Protein AF-0000000068149441 (afdb_homodimer)

pLDDT: mean 82.49, std 19.34, range [28.41, 98.62]

Radius of gyration: 22.3 Å; Cα contacts (8 Å, |Δi|>4): 80; chains: 2; bounding box: 26×86×44 Å

Secondary structure (DSSP, 8-state):
----THHHHHHHHHHHHHHHHHHHHHHHHHHTT-HHHHHHHHHHHH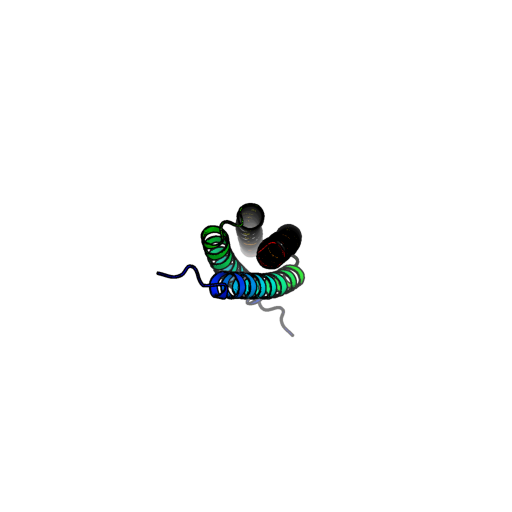HHHHHHHHHHHHHHHHHHHHHHHHHH-/----THHHHHHHHHHHHHHHHHHHHHHHHHHTT-HHHHHHHHHHHHHHHHHHHHHHHHHHHHHHHHHHHHHH-

Solvent-accessible surface area (backbone atoms only — not comparable to full-atom values): 7784 Å² total; per-residue (Å²): 134,76,85,51,80,62,56,54,55,47,49,53,50,50,52,51,52,47,48,52,54,45,54,52,44,33,53,50,24,56,76,66,68,35,60,65,32,29,52,30,38,51,53,23,49,49,37,48,51,50,50,52,48,52,51,48,51,48,50,51,51,51,52,52,50,52,52,51,55,58,65,71,100,134,78,84,50,84,62,54,57,56,46,47,54,49,50,51,51,51,47,48,52,54,46,51,52,45,32,54,50,24,57,77,67,68,36,60,66,32,28,51,30,38,51,53,22,49,51,37,47,52,49,49,52,49,53,52,48,52,48,51,50,51,50,53,51,50,53,51,52,55,54,65,72,101

Organism: Rhizobium meliloti (strain 1021) (NCBI:txid266834)

Foldseek 3Di:
DPPPPVVVVVVLVVLVVVLVVLVVVLVVCVVVVVVVSNVVSVVVNVVSVVVNVVSVVVVVVVVVVVVVVVVVD/DPPPPCVVVVVLVVLVVVLVVLVVVLVVCVVVVVVVSNVVSVVVNVVSVVVNVVSVVVVVVVVVVVVVVVVVD

Sequence (146 aa):
MGNHPSSLTDTETELASIARMLSHIRDSARALDAQAVEYCVEMALQAVANELRDRSELVIAAAGFNARTHSLQMGNHPSSLTDTETELASIARMLSHIRDSARALDAQAVEYCVEMALQAVANELRDRSELVIAAAGFNARTHSLQ

Structure (mmCIF, N/CA/C/O backbone):
data_AF-0000000068149441-model_v1
#
loop_
_entity.id
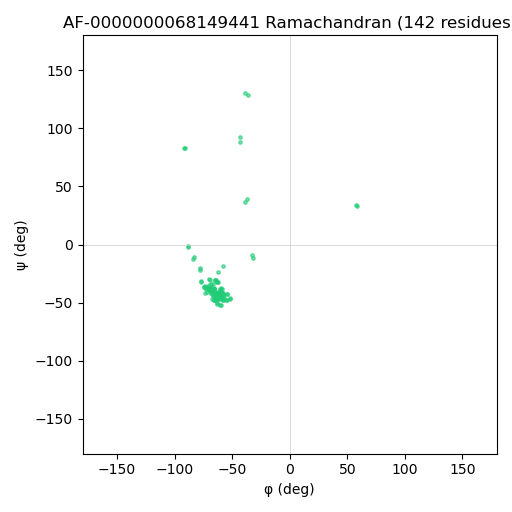_entity.type
_entity.pdbx_description
1 polymer 'Uncharacterized protein'
#
loop_
_atom_site.group_PDB
_atom_site.id
_atom_site.type_symbol
_atom_site.label_atom_id
_atom_site.label_alt_id
_atom_site.label_comp_id
_atom_site.label_asym_id
_atom_site.label_entity_id
_atom_site.label_seq_id
_atom_site.pdbx_PDB_ins_code
_atom_site.Cartn_x
_atom_site.Cartn_y
_atom_site.Cartn_z
_atom_site.occupancy
_atom_site.B_iso_or_equiv
_atom_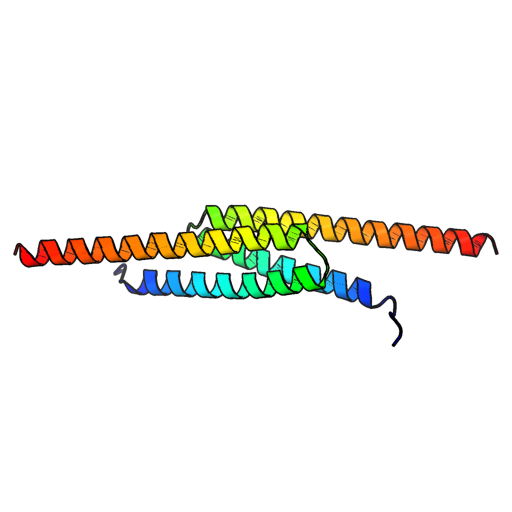site.auth_seq_id
_atom_site.auth_comp_id
_atom_site.auth_asym_id
_atom_site.auth_atom_id
_atom_site.pdbx_PDB_model_num
ATOM 1 N N . MET A 1 1 ? -13.5 22.375 21.859 1 28.94 1 MET A N 1
ATOM 2 C CA . MET A 1 1 ? -12.867 21.125 21.438 1 28.94 1 MET A CA 1
ATOM 3 C C . MET A 1 1 ? -11.594 21.406 20.641 1 28.94 1 MET A C 1
ATOM 5 O O . MET A 1 1 ? -11.648 21.969 19.547 1 28.94 1 MET A O 1
ATOM 9 N N . GLY A 1 2 ? -10.539 21.969 21.297 1 30.7 2 GLY A N 1
ATOM 10 C CA . GLY A 1 2 ? -9.227 22.516 20.984 1 30.7 2 GLY A CA 1
ATOM 11 C C . GLY A 1 2 ? -8.445 21.688 19.984 1 30.7 2 GLY A C 1
ATOM 12 O O . GLY A 1 2 ? -8.336 20.469 20.125 1 30.7 2 GLY A O 1
ATOM 13 N N . ASN A 1 3 ? -8.656 21.984 18.75 1 36.78 3 ASN A N 1
ATOM 14 C CA . ASN A 1 3 ? -7.824 21.469 17.672 1 36.78 3 ASN A CA 1
ATOM 15 C C . ASN A 1 3 ? -6.359 21.391 18.078 1 36.78 3 ASN A C 1
ATOM 17 O O . ASN A 1 3 ? -5.645 22.406 18.047 1 36.78 3 ASN A O 1
ATOM 21 N N . HIS A 1 4 ? -5.996 21 19.297 1 40.25 4 HIS A N 1
ATOM 22 C CA . HIS A 1 4 ? -4.676 20.922 19.922 1 40.25 4 HIS A CA 1
ATOM 23 C C . HIS A 1 4 ? -3.629 20.438 18.938 1 40.25 4 HIS A C 1
ATOM 25 O O . HIS A 1 4 ? -3.93 19.625 18.047 1 40.25 4 HIS A O 1
ATOM 31 N N . PRO A 1 5 ? -2.457 20.969 18.672 1 46.66 5 PRO A N 1
ATOM 32 C CA . PRO A 1 5 ? -1.271 20.578 17.922 1 46.66 5 PRO A CA 1
ATOM 33 C C . PRO A 1 5 ? -1.039 19.062 17.938 1 46.66 5 PRO A C 1
ATOM 35 O O . PRO A 1 5 ? -0.011 18.594 17.453 1 46.66 5 PRO A O 1
ATOM 38 N N . SER A 1 6 ? -1.755 18.203 18.797 1 49.75 6 SER A N 1
ATOM 39 C CA . SER A 1 6 ? -1.703 16.75 18.984 1 49.75 6 SER A CA 1
ATOM 40 C C . SER A 1 6 ? -2.096 16.016 17.703 1 49.75 6 SER A C 1
ATOM 42 O O . SER A 1 6 ? -1.699 14.875 17.5 1 49.75 6 SER A O 1
ATOM 44 N N . SER A 1 7 ? -2.906 16.766 16.812 1 57.97 7 SER A N 1
ATOM 45 C CA . SER A 1 7 ? -3.486 16.188 15.609 1 57.97 7 SER A CA 1
ATOM 46 C C . SER A 1 7 ? -2.416 15.898 14.562 1 57.97 7 SER A C 1
ATOM 48 O O . SER A 1 7 ? -2.42 14.836 13.938 1 57.97 7 SER A O 1
ATOM 50 N N . LEU A 1 8 ? -1.431 16.828 14.578 1 58.88 8 LEU A N 1
ATOM 51 C CA . LEU A 1 8 ? -0.331 16.625 13.633 1 58.88 8 LEU A CA 1
ATOM 52 C C . LEU A 1 8 ? 0.515 15.43 14.031 1 58.88 8 LEU A C 1
ATOM 54 O O . LEU A 1 8 ? 0.869 14.602 13.18 1 58.88 8 LEU A O 1
ATOM 58 N N . THR A 1 9 ? 0.66 15.406 15.422 1 69.62 9 THR A N 1
ATOM 59 C CA . THR A 1 9 ? 1.465 14.289 15.891 1 69.62 9 THR A CA 1
ATOM 60 C C . THR A 1 9 ? 0.769 12.961 15.602 1 69.62 9 THR A C 1
ATOM 62 O O . THR A 1 9 ? 1.418 11.984 15.219 1 69.62 9 THR A O 1
ATOM 65 N N . ASP A 1 10 ? -0.486 13.203 15.648 1 81.88 10 ASP A N 1
ATOM 66 C CA . ASP A 1 10 ? -1.264 12 15.375 1 81.88 10 ASP A CA 1
ATOM 67 C C . ASP A 1 10 ? -1.2 11.633 13.891 1 81.88 10 ASP A C 1
ATOM 69 O O . ASP A 1 10 ? -1.027 10.461 13.547 1 81.88 10 ASP A O 1
ATOM 73 N N . THR A 1 11 ? -1.295 12.664 13.102 1 87.69 11 THR A N 1
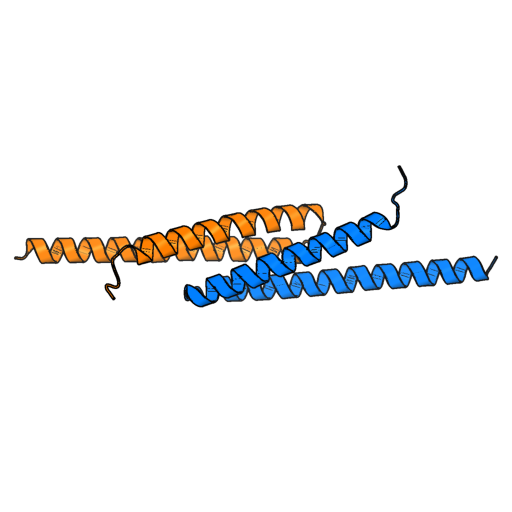ATOM 74 C CA . THR A 1 11 ? -1.216 12.438 11.664 1 87.69 11 THR A CA 1
ATOM 75 C C . THR A 1 11 ? 0.159 11.906 11.273 1 87.69 11 THR A C 1
ATOM 77 O O . THR A 1 11 ? 0.264 10.977 10.469 1 87.69 11 THR A O 1
ATOM 80 N N . GLU A 1 12 ? 1.171 12.508 11.828 1 88.62 12 GLU A N 1
ATOM 81 C CA . GLU A 1 12 ? 2.537 12.086 11.539 1 88.62 12 GLU A CA 1
ATOM 82 C C . GLU A 1 12 ? 2.771 10.641 11.977 1 88.62 12 GLU A C 1
ATOM 84 O O . GLU A 1 12 ? 3.432 9.875 11.273 1 88.62 12 GLU A O 1
ATOM 89 N N . THR A 1 13 ? 2.273 10.359 13.094 1 92.12 13 THR A N 1
ATOM 90 C CA . THR A 1 13 ? 2.393 9 13.594 1 92.12 13 THR A CA 1
ATOM 91 C C . THR A 1 13 ? 1.654 8.023 12.672 1 92.12 13 THR A C 1
ATOM 93 O O . THR A 1 13 ? 2.15 6.93 12.398 1 92.12 13 THR A O 1
ATOM 96 N N . GLU A 1 14 ? 0.462 8.391 12.273 1 94.69 14 GLU A N 1
ATOM 97 C CA . GLU A 1 14 ? -0.304 7.547 11.359 1 94.69 14 GLU A CA 1
ATOM 98 C C . GLU A 1 14 ? 0.432 7.355 10.039 1 94.69 14 GLU A C 1
ATOM 100 O O . GLU A 1 14 ? 0.517 6.238 9.523 1 94.69 14 GLU A O 1
ATOM 105 N N . LEU A 1 15 ? 0.994 8.336 9.555 1 95.56 15 LEU A N 1
ATOM 106 C CA . LEU A 1 15 ? 1.748 8.25 8.312 1 95.56 15 LEU A CA 1
ATOM 107 C C . LEU A 1 15 ? 2.977 7.363 8.477 1 95.56 15 LEU A C 1
ATOM 109 O O . LEU A 1 15 ? 3.334 6.613 7.566 1 95.56 15 LEU A O 1
ATOM 113 N N . ALA A 1 16 ? 3.551 7.473 9.617 1 94.19 16 ALA A N 1
ATOM 114 C CA . ALA A 1 16 ? 4.691 6.605 9.898 1 94.19 16 ALA A CA 1
ATOM 115 C C . ALA A 1 16 ? 4.266 5.141 9.938 1 94.19 16 ALA A C 1
ATOM 117 O O . ALA A 1 16 ? 4.977 4.266 9.438 1 94.19 16 ALA A O 1
ATOM 118 N N . SER A 1 17 ? 3.168 4.875 10.57 1 96.19 17 SER A N 1
ATOM 119 C CA . SER A 1 17 ? 2.621 3.521 10.586 1 96.19 17 SER A CA 1
ATOM 120 C C . SER A 1 17 ? 2.338 3.02 9.18 1 96.19 17 SER A C 1
ATOM 122 O O . SER A 1 17 ? 2.686 1.887 8.836 1 96.19 17 SER A O 1
ATOM 124 N N . ILE A 1 18 ? 1.746 3.791 8.367 1 97.56 18 ILE A N 1
ATOM 125 C CA . ILE A 1 18 ? 1.455 3.465 6.977 1 97.56 18 ILE A CA 1
ATOM 126 C C . ILE A 1 18 ? 2.752 3.131 6.242 1 97.56 18 ILE A C 1
ATOM 128 O O . ILE A 1 18 ? 2.834 2.117 5.547 1 97.56 18 ILE A O 1
ATOM 132 N N . ALA A 1 19 ? 3.729 3.969 6.422 1 97.56 19 ALA A N 1
ATOM 133 C CA . ALA A 1 19 ? 5.008 3.75 5.75 1 97.56 19 ALA A CA 1
ATOM 134 C C . ALA A 1 19 ? 5.605 2.402 6.137 1 97.56 19 ALA A C 1
ATOM 136 O O . ALA A 1 19 ? 6.113 1.672 5.281 1 97.56 19 ALA A O 1
ATOM 137 N N . ARG A 1 20 ? 5.547 2.021 7.336 1 97.31 20 ARG A N 1
ATOM 138 C CA . ARG A 1 20 ? 6.078 0.746 7.805 1 97.31 20 ARG A CA 1
ATOM 139 C C . ARG A 1 20 ? 5.309 -0.424 7.195 1 97.31 20 ARG A C 1
ATOM 141 O O . ARG A 1 20 ? 5.906 -1.425 6.797 1 97.31 20 ARG A O 1
ATOM 148 N N . MET A 1 21 ? 4.051 -0.379 7.23 1 97.75 21 MET A N 1
ATOM 149 C CA . MET A 1 21 ? 3.217 -1.415 6.625 1 97.75 21 MET A CA 1
ATOM 150 C C . MET A 1 21 ? 3.525 -1.562 5.137 1 97.75 21 MET A C 1
ATOM 152 O O . MET A 1 21 ? 3.686 -2.678 4.641 1 97.75 21 MET A O 1
ATOM 156 N N . LEU A 1 22 ? 3.66 -0.418 4.449 1 98.62 22 LEU A N 1
ATOM 157 C CA . LEU A 1 22 ? 3.967 -0.437 3.021 1 98.62 22 LEU A CA 1
ATOM 158 C C . LEU A 1 22 ? 5.34 -1.047 2.77 1 98.62 22 LEU A C 1
ATOM 160 O O . LEU A 1 22 ? 5.527 -1.795 1.807 1 98.62 22 LEU A O 1
ATOM 164 N N . SER A 1 23 ? 6.316 -0.75 3.557 1 98.31 23 SER A N 1
ATOM 165 C CA . SER A 1 23 ? 7.645 -1.333 3.416 1 98.31 23 SER A CA 1
ATOM 166 C C . SER A 1 23 ? 7.602 -2.852 3.559 1 98.31 23 SER A C 1
ATOM 168 O O . SER A 1 23 ? 8.219 -3.572 2.77 1 98.31 23 SER A O 1
ATOM 170 N N . HIS A 1 24 ? 6.887 -3.291 4.535 1 97.56 24 HIS A N 1
ATOM 171 C CA . HIS A 1 24 ? 6.695 -4.727 4.711 1 97.56 24 HIS A CA 1
ATOM 172 C C . HIS A 1 24 ? 6.043 -5.348 3.479 1 97.56 24 HIS A C 1
ATOM 174 O O . HIS A 1 24 ? 6.445 -6.426 3.037 1 97.56 24 HIS A O 1
ATOM 180 N N . ILE A 1 25 ? 5.027 -4.75 2.953 1 98.19 25 ILE A N 1
ATOM 181 C CA . ILE A 1 25 ? 4.309 -5.234 1.778 1 98.19 25 ILE A CA 1
ATOM 182 C C . ILE A 1 25 ? 5.258 -5.301 0.583 1 98.19 25 ILE A C 1
ATOM 184 O O . ILE A 1 25 ? 5.246 -6.27 -0.175 1 98.19 25 ILE A O 1
ATOM 188 N N . ARG A 1 26 ? 6.051 -4.211 0.445 1 98 26 ARG A N 1
ATOM 189 C CA . ARG A 1 26 ? 7.023 -4.188 -0.642 1 98 26 ARG A CA 1
ATOM 190 C C . ARG A 1 26 ? 7.93 -5.414 -0.59 1 98 26 ARG A C 1
ATOM 192 O O . ARG A 1 26 ? 8.148 -6.07 -1.609 1 98 26 ARG A O 1
ATOM 199 N N . ASP A 1 27 ? 8.43 -5.688 0.547 1 97 27 ASP A N 1
ATOM 200 C CA . ASP A 1 27 ? 9.305 -6.844 0.736 1 97 27 ASP A CA 1
ATOM 201 C C . ASP A 1 27 ? 8.578 -8.141 0.406 1 97 27 ASP A C 1
ATOM 203 O O . ASP A 1 27 ? 9.141 -9.039 -0.225 1 97 27 ASP A O 1
ATOM 207 N N . SER A 1 28 ? 7.406 -8.281 0.846 1 96.56 28 SER A N 1
ATOM 208 C CA . SER A 1 28 ? 6.598 -9.461 0.546 1 96.56 28 SER A CA 1
ATOM 209 C C . SER A 1 28 ? 6.352 -9.594 -0.952 1 96.56 28 SER A C 1
ATOM 211 O O . SER A 1 28 ? 6.441 -10.695 -1.505 1 96.56 28 SER A O 1
ATOM 213 N N . ALA A 1 29 ? 6.012 -8.5 -1.579 1 97 29 ALA A N 1
ATOM 214 C CA . ALA A 1 29 ? 5.777 -8.508 -3.021 1 97 29 ALA A CA 1
ATOM 215 C C . ALA A 1 29 ? 7.02 -8.961 -3.779 1 97 29 ALA A C 1
ATOM 217 O O . ALA A 1 29 ? 6.922 -9.688 -4.766 1 97 29 ALA A O 1
ATOM 218 N N . ARG A 1 30 ? 8.164 -8.414 -3.318 1 96.12 30 ARG A N 1
ATOM 219 C CA . ARG A 1 30 ? 9.43 -8.836 -3.916 1 96.12 30 ARG A CA 1
ATOM 220 C C . ARG A 1 30 ? 9.633 -10.336 -3.771 1 96.12 30 ARG A C 1
ATOM 222 O O . ARG A 1 30 ? 10.016 -11.008 -4.727 1 96.12 30 ARG A O 1
ATOM 229 N N . ALA A 1 31 ? 9.359 -10.93 -2.637 1 94.69 31 ALA A N 1
ATOM 230 C CA . ALA A 1 31 ? 9.516 -12.359 -2.361 1 94.69 31 ALA A CA 1
ATOM 231 C C . ALA A 1 31 ? 8.578 -13.188 -3.23 1 94.69 31 ALA A C 1
ATOM 233 O O . ALA A 1 31 ? 8.906 -14.32 -3.602 1 94.69 31 ALA A O 1
ATOM 234 N N . LEU A 1 32 ? 7.426 -12.641 -3.586 1 94.06 32 LEU A N 1
ATOM 235 C CA . LEU A 1 32 ? 6.422 -13.32 -4.395 1 94.06 32 LEU A CA 1
ATOM 236 C C . LEU A 1 32 ? 6.676 -13.102 -5.879 1 94.06 32 LEU A C 1
ATOM 238 O O . LEU A 1 32 ? 5.93 -13.602 -6.723 1 94.06 32 LEU A O 1
ATOM 242 N N . ASP A 1 33 ? 7.656 -12.375 -6.156 1 94.62 33 ASP A N 1
ATOM 243 C CA . ASP A 1 33 ? 7.953 -12 -7.535 1 94.62 33 ASP A CA 1
ATOM 244 C C . ASP A 1 33 ? 6.77 -11.281 -8.172 1 94.62 33 ASP A C 1
ATOM 246 O O . ASP A 1 33 ? 6.434 -11.539 -9.336 1 94.62 33 ASP A O 1
ATOM 250 N N . ALA A 1 34 ? 5.992 -10.5 -7.473 1 96.38 34 ALA A N 1
ATOM 251 C CA . ALA A 1 34 ? 4.879 -9.688 -7.945 1 96.38 34 ALA A CA 1
ATOM 252 C C . ALA A 1 34 ? 5.344 -8.281 -8.305 1 96.38 34 ALA A C 1
ATOM 254 O O . ALA A 1 34 ? 5.152 -7.34 -7.527 1 96.38 34 ALA A O 1
ATOM 255 N N . GLN A 1 35 ? 5.844 -8.141 -9.445 1 96.25 35 GLN A N 1
ATOM 256 C CA . GLN A 1 35 ? 6.539 -6.926 -9.852 1 96.25 35 GLN A CA 1
ATOM 257 C C . GLN A 1 35 ? 5.578 -5.742 -9.922 1 96.25 35 GLN A C 1
ATOM 259 O O . GLN A 1 35 ? 5.922 -4.637 -9.508 1 96.25 35 GLN A O 1
ATOM 264 N N . ALA A 1 36 ? 4.445 -5.973 -10.477 1 97 36 ALA A N 1
ATOM 265 C CA . ALA A 1 36 ? 3.471 -4.891 -10.609 1 97 36 ALA A CA 1
ATOM 266 C C . ALA A 1 36 ? 3.047 -4.367 -9.242 1 97 36 ALA A C 1
ATOM 268 O O . ALA A 1 36 ? 2.914 -3.156 -9.047 1 97 36 ALA A O 1
ATOM 269 N N . VAL A 1 37 ? 2.84 -5.238 -8.328 1 98.31 37 VAL A N 1
ATOM 270 C CA . VAL A 1 37 ? 2.482 -4.848 -6.965 1 98.31 37 VAL A CA 1
ATOM 271 C C . VAL A 1 37 ? 3.623 -4.051 -6.34 1 98.31 37 VAL A C 1
ATOM 273 O O . VAL A 1 37 ? 3.402 -2.98 -5.77 1 98.31 37 VAL A O 1
ATOM 276 N N . GLU A 1 38 ? 4.871 -4.566 -6.391 1 98.19 38 GLU A N 1
ATOM 277 C CA . GLU A 1 38 ? 6.043 -3.893 -5.844 1 98.19 38 GLU A CA 1
ATOM 278 C C . GLU A 1 38 ? 6.156 -2.463 -6.363 1 98.19 38 GLU A C 1
ATOM 280 O O . GLU A 1 38 ? 6.395 -1.532 -5.594 1 98.19 38 GLU A O 1
ATOM 285 N N . TYR A 1 39 ? 5.98 -2.326 -7.66 1 97.69 39 TYR A N 1
ATOM 286 C CA . TYR A 1 39 ? 6.082 -1.016 -8.289 1 97.69 39 TYR A CA 1
ATOM 287 C C . TYR A 1 39 ? 5.043 -0.055 -7.723 1 97.69 39 TYR A C 1
ATOM 289 O O . TYR A 1 39 ? 5.379 1.062 -7.32 1 97.69 39 TYR A O 1
ATOM 297 N N . CYS A 1 40 ? 3.834 -0.441 -7.703 1 97.56 40 CYS A N 1
ATOM 298 C CA . CYS A 1 40 ? 2.76 0.402 -7.188 1 97.56 40 CYS A CA 1
ATOM 299 C C . CYS A 1 40 ? 2.994 0.75 -5.723 1 97.56 40 CYS A C 1
ATOM 301 O O . CYS A 1 40 ? 2.727 1.874 -5.297 1 97.56 40 CYS A O 1
ATOM 303 N N . VAL A 1 41 ? 3.496 -0.157 -4.875 1 98.62 41 VAL A N 1
ATOM 304 C CA . VAL A 1 41 ? 3.75 0.08 -3.457 1 98.62 41 VAL A CA 1
ATOM 305 C C . VAL A 1 41 ? 4.902 1.071 -3.297 1 98.62 41 VAL A C 1
ATOM 307 O O . VAL A 1 41 ? 4.875 1.92 -2.402 1 98.62 41 VAL A O 1
ATOM 310 N N . GLU A 1 42 ? 5.848 0.982 -4.141 1 98.31 42 GLU A N 1
ATOM 311 C CA . GLU A 1 42 ? 6.93 1.962 -4.137 1 98.31 42 GLU A CA 1
ATOM 312 C C . GLU A 1 42 ? 6.398 3.371 -4.391 1 98.31 42 GLU A C 1
ATOM 314 O O . GLU A 1 42 ? 6.816 4.324 -3.73 1 98.31 42 GLU A O 1
ATOM 319 N N . MET A 1 43 ? 5.562 3.492 -5.367 1 98.44 43 MET A N 1
ATOM 320 C CA . MET A 1 43 ? 4.922 4.777 -5.621 1 98.44 43 MET A CA 1
ATOM 321 C C . MET A 1 43 ? 4.156 5.258 -4.395 1 98.44 43 MET A C 1
ATOM 323 O O . MET A 1 43 ? 4.172 6.449 -4.074 1 98.44 43 MET A O 1
ATOM 327 N N . ALA A 1 44 ? 3.461 4.355 -3.754 1 98.44 44 ALA A N 1
ATOM 328 C CA . ALA A 1 44 ? 2.719 4.703 -2.545 1 98.44 44 ALA A CA 1
ATOM 329 C C . ALA A 1 44 ? 3.656 5.203 -1.452 1 98.44 44 ALA A C 1
ATOM 331 O O . ALA A 1 44 ? 3.354 6.18 -0.765 1 98.44 44 ALA A O 1
ATOM 332 N N . LEU A 1 45 ? 4.812 4.602 -1.253 1 98.38 45 LEU A N 1
ATOM 333 C CA . LEU A 1 45 ? 5.809 5.027 -0.278 1 98.38 45 LEU A CA 1
ATOM 334 C C . LEU A 1 45 ? 6.293 6.441 -0.578 1 98.38 45 LEU A C 1
ATOM 336 O O . LEU A 1 45 ? 6.453 7.254 0.335 1 98.38 45 LEU A O 1
ATOM 340 N N . GLN A 1 46 ? 6.48 6.68 -1.799 1 98.25 46 GLN A N 1
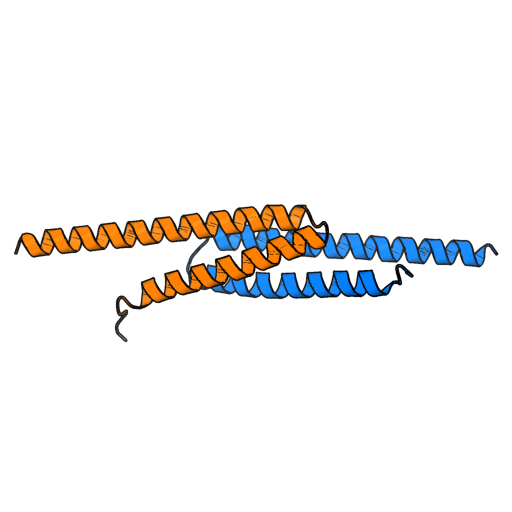ATOM 341 C CA . GLN A 1 46 ? 6.879 8.023 -2.205 1 98.25 46 GLN A CA 1
ATOM 342 C C . GLN A 1 46 ? 5.785 9.039 -1.888 1 98.25 46 GLN A C 1
ATOM 344 O O . GLN A 1 46 ? 6.074 10.148 -1.429 1 98.25 46 GLN A O 1
ATOM 349 N N . ALA A 1 47 ? 4.617 8.727 -2.227 1 97.56 47 ALA A N 1
ATOM 350 C CA . ALA A 1 47 ? 3.484 9.594 -1.917 1 97.56 47 ALA A CA 1
ATOM 351 C C . ALA A 1 47 ? 3.42 9.898 -0.422 1 97.56 47 ALA A C 1
ATOM 353 O O . ALA A 1 47 ? 3.154 11.031 -0.024 1 97.56 47 ALA A O 1
ATOM 354 N N . VAL A 1 48 ? 3.635 8.891 0.431 1 97.38 48 VAL A N 1
ATOM 355 C CA . VAL A 1 48 ? 3.631 9.062 1.88 1 97.38 48 VAL A CA 1
ATOM 356 C C . VAL A 1 48 ? 4.734 10.039 2.285 1 97.38 48 VAL A C 1
ATOM 358 O O . VAL A 1 48 ? 4.508 10.938 3.105 1 97.38 48 VAL A O 1
ATOM 361 N N . ALA A 1 49 ? 5.898 9.859 1.733 1 95.75 49 ALA A N 1
ATOM 362 C CA . ALA A 1 49 ? 7.012 10.758 2.021 1 95.75 49 ALA A CA 1
ATOM 363 C C . ALA A 1 49 ? 6.66 12.195 1.664 1 95.75 49 ALA A C 1
ATOM 365 O O . ALA A 1 49 ? 6.969 13.125 2.42 1 95.75 49 ALA A O 1
ATOM 366 N N . ASN A 1 50 ? 6.098 12.344 0.542 1 95.69 50 ASN A N 1
ATOM 367 C CA . ASN A 1 50 ? 5.676 13.672 0.115 1 95.69 50 ASN A CA 1
ATOM 368 C C . ASN A 1 50 ? 4.652 14.273 1.075 1 95.69 50 ASN A C 1
ATOM 370 O O . ASN A 1 50 ? 4.699 15.469 1.377 1 95.69 50 ASN A O 1
ATOM 374 N N . GLU A 1 51 ? 3.709 13.477 1.504 1 94.06 51 GLU A N 1
ATOM 375 C CA . GLU A 1 51 ? 2.709 13.93 2.469 1 94.06 51 GLU A CA 1
ATOM 376 C C . GLU A 1 51 ? 3.365 14.406 3.76 1 94.06 51 GLU A C 1
ATOM 378 O O . GLU A 1 51 ? 3 15.461 4.297 1 94.06 51 GLU A O 1
ATOM 383 N N . LEU A 1 52 ? 4.281 13.719 4.195 1 92.5 52 LEU A N 1
ATOM 384 C CA . LEU A 1 52 ? 4.992 14.07 5.422 1 92.5 52 LEU A CA 1
ATOM 385 C C . LEU A 1 52 ? 5.719 15.406 5.258 1 92.5 52 LEU A C 1
ATOM 387 O O . LEU A 1 52 ? 5.68 16.25 6.156 1 92.5 52 LEU A O 1
ATOM 391 N N . ARG A 1 53 ? 6.336 15.508 4.16 1 92.06 53 ARG A N 1
ATOM 392 C CA . ARG A 1 53 ? 7.062 16.75 3.883 1 92.06 53 ARG A CA 1
ATOM 393 C C . ARG A 1 53 ? 6.109 17.938 3.82 1 92.06 53 ARG A C 1
ATOM 395 O O . ARG A 1 53 ? 6.387 18.984 4.398 1 92.06 53 ARG A O 1
ATOM 402 N N . ASP A 1 54 ? 5.086 17.766 3.148 1 89.75 54 ASP A N 1
ATOM 403 C CA . ASP A 1 54 ? 4.105 18.828 2.986 1 89.75 54 ASP A CA 1
ATOM 404 C C . ASP A 1 54 ? 3.529 19.266 4.336 1 89.75 54 ASP A C 1
ATOM 406 O O . ASP A 1 54 ? 3.395 20.453 4.605 1 89.75 54 ASP A O 1
ATOM 410 N N . ARG A 1 55 ? 3.279 18.312 5.121 1 86.5 55 ARG A N 1
ATOM 411 C CA . ARG A 1 55 ? 2.672 18.609 6.414 1 86.5 55 ARG A CA 1
ATOM 412 C C . ARG A 1 55 ? 3.682 19.25 7.359 1 86.5 55 ARG A C 1
ATOM 414 O O . ARG A 1 55 ? 3.312 20.047 8.219 1 86.5 55 ARG A O 1
ATOM 421 N N . SER A 1 56 ? 4.875 18.781 7.219 1 82.88 56 SER A N 1
ATOM 422 C CA . SER A 1 56 ? 5.93 19.391 8.016 1 82.88 56 SER A CA 1
ATOM 423 C C . SER A 1 56 ? 6.156 20.844 7.609 1 82.88 56 SER A C 1
ATOM 425 O O . SER A 1 56 ? 6.422 21.703 8.453 1 82.88 56 SER A O 1
ATOM 427 N N . GLU A 1 57 ? 6.133 21 6.344 1 80.5 57 GLU A N 1
ATOM 428 C CA . GLU A 1 57 ? 6.289 22.359 5.836 1 80.5 57 GLU A CA 1
ATOM 429 C C . GLU A 1 57 ? 5.152 23.266 6.305 1 80.5 57 GLU A C 1
ATOM 431 O O . GLU A 1 57 ? 5.375 24.422 6.672 1 80.5 57 GLU A O 1
ATOM 436 N N . LEU A 1 58 ? 4.102 22.703 6.438 1 75.06 58 LEU A N 1
ATOM 437 C CA . LEU A 1 58 ? 2.947 23.453 6.914 1 75.06 58 LEU A CA 1
ATOM 438 C C . LEU A 1 58 ? 3.08 23.781 8.398 1 75.06 58 LEU A C 1
ATOM 440 O O . LEU A 1 58 ? 2.752 24.875 8.828 1 75.06 58 LEU A O 1
ATOM 444 N N . VAL A 1 59 ? 3.598 22.859 9.078 1 70.81 59 VAL A N 1
ATOM 445 C CA . VAL A 1 59 ? 3.797 23.062 10.508 1 70.81 59 VAL A CA 1
ATOM 446 C C . VAL A 1 59 ? 4.883 24.109 10.742 1 70.81 59 VAL A C 1
ATOM 448 O O . VAL A 1 59 ? 4.762 24.953 11.625 1 70.81 59 VAL A O 1
ATOM 451 N N . ILE A 1 60 ? 5.883 24.062 9.93 1 70.44 60 ILE A N 1
ATOM 452 C CA . ILE A 1 60 ? 6.969 25.031 10.039 1 70.44 60 ILE A CA 1
ATOM 453 C C . ILE A 1 60 ? 6.465 26.422 9.656 1 70.44 60 ILE A C 1
ATOM 455 O O . ILE A 1 60 ? 6.785 27.406 10.32 1 70.44 60 ILE A O 1
ATOM 459 N N . ALA A 1 61 ? 5.688 26.5 8.656 1 69.38 61 ALA A N 1
ATOM 460 C CA . ALA A 1 61 ? 5.129 27.781 8.227 1 69.38 61 ALA A CA 1
ATOM 461 C C . ALA A 1 61 ? 4.188 28.344 9.289 1 69.38 61 ALA A C 1
ATOM 463 O O . ALA A 1 61 ? 4.207 29.547 9.562 1 69.38 61 ALA A O 1
ATOM 464 N N . ALA A 1 62 ? 3.471 27.547 9.875 1 68.12 62 ALA A N 1
ATOM 465 C CA . ALA A 1 62 ? 2.535 27.969 10.914 1 68.12 62 ALA A CA 1
ATOM 466 C C . ALA A 1 62 ? 3.277 28.438 12.164 1 68.12 62 ALA A C 1
ATOM 468 O O . ALA A 1 62 ? 2.873 29.406 12.812 1 68.12 62 ALA A O 1
ATOM 469 N N . ALA A 1 63 ? 4.32 27.719 12.414 1 71.56 63 ALA A N 1
ATOM 470 C CA . ALA A 1 63 ? 5.113 28.062 13.594 1 71.56 63 ALA A CA 1
ATOM 471 C C . ALA A 1 63 ? 5.844 29.391 13.383 1 71.56 63 ALA A C 1
ATOM 473 O O . ALA A 1 63 ? 6.051 30.141 14.336 1 71.56 63 ALA A O 1
ATOM 474 N N . GLY A 1 64 ? 6.32 29.578 12.109 1 66.25 64 GLY A N 1
ATOM 475 C CA . GLY A 1 64 ? 6.957 30.844 11.805 1 66.25 64 GLY A CA 1
ATOM 476 C C . GLY A 1 64 ? 5.996 32.031 11.859 1 66.25 64 GLY A C 1
ATOM 477 O O . GLY A 1 64 ? 6.371 33.125 12.289 1 66.25 64 GLY A O 1
ATOM 478 N N . PHE A 1 65 ? 4.844 31.797 11.406 1 63.31 65 PHE A N 1
ATOM 479 C CA . PHE A 1 65 ? 3.844 32.875 11.43 1 63.31 65 PHE A CA 1
ATOM 480 C C . PHE A 1 65 ? 3.459 33.219 12.859 1 63.31 65 PHE A C 1
ATOM 482 O O . PHE A 1 65 ? 3.314 34.406 13.195 1 63.31 65 PHE A O 1
ATOM 489 N N . ASN A 1 66 ? 3.211 32.25 13.594 1 60.38 66 ASN A N 1
ATOM 490 C CA . ASN A 1 66 ? 2.906 32.5 14.992 1 60.38 66 ASN A CA 1
ATOM 491 C C . ASN A 1 66 ? 4.051 33.219 15.695 1 60.38 66 ASN A C 1
ATOM 493 O O . ASN A 1 66 ? 3.816 34.094 16.531 1 60.38 66 ASN A O 1
ATOM 497 N N . ALA A 1 67 ? 5.184 32.875 15.383 1 65.81 67 ALA A N 1
ATOM 498 C CA . ALA A 1 67 ? 6.355 33.531 15.961 1 65.81 67 ALA A CA 1
ATOM 499 C C . ALA A 1 67 ? 6.453 35 15.492 1 65.81 67 ALA A C 1
ATOM 501 O O . ALA A 1 67 ? 6.844 35.875 16.266 1 65.81 67 ALA A O 1
ATOM 502 N N . ARG A 1 68 ? 6.055 35.219 14.336 1 63.47 68 ARG A N 1
ATOM 503 C CA . ARG A 1 68 ? 6.133 36.562 13.797 1 63.47 68 ARG A CA 1
ATOM 504 C C . ARG A 1 68 ? 5.051 37.469 14.398 1 63.47 68 ARG A C 1
ATOM 506 O O . ARG A 1 68 ? 5.297 38.625 14.672 1 63.47 68 ARG A O 1
ATOM 513 N N . THR A 1 69 ? 3.926 36.875 14.617 1 64.94 69 THR A N 1
ATOM 514 C CA . THR A 1 69 ? 2.838 37.688 15.156 1 64.94 69 THR A CA 1
ATOM 515 C C . THR A 1 69 ? 3.029 37.938 16.641 1 64.94 69 THR A C 1
ATOM 517 O O . THR A 1 69 ? 2.58 38.938 17.172 1 64.94 69 THR A O 1
ATOM 520 N N . HIS A 1 70 ? 3.572 37.094 17.312 1 64.88 70 HIS A N 1
ATOM 521 C CA . HIS A 1 70 ? 3.861 37.281 18.719 1 64.88 70 HIS A CA 1
ATOM 522 C C . HIS A 1 70 ? 4.961 38.312 18.922 1 64.88 70 HIS A C 1
ATOM 524 O O . HIS A 1 70 ? 4.926 39.094 19.875 1 64.88 70 HIS A O 1
ATOM 530 N N . SER A 1 71 ? 5.82 38.438 18.031 1 61 71 SER A N 1
ATOM 531 C CA . SER A 1 71 ? 6.887 39.438 18.156 1 61 71 SER A CA 1
ATOM 532 C C . SER A 1 71 ? 6.379 40.844 17.828 1 61 71 SER A C 1
ATOM 534 O O . SER A 1 71 ? 6.902 41.844 18.344 1 61 71 SER A O 1
ATOM 536 N N . LEU A 1 72 ? 5.312 40.875 17.094 1 64.25 72 LEU A N 1
ATOM 537 C CA . LEU A 1 72 ? 4.742 42.156 16.781 1 64.25 72 LEU A CA 1
ATOM 538 C C . LEU A 1 72 ? 3.846 42.656 17.922 1 64.25 72 LEU A C 1
ATOM 540 O O . LEU A 1 72 ? 3.541 43.844 18.016 1 64.25 72 LEU A O 1
ATOM 544 N N . GLN A 1 73 ? 3.535 41.812 18.906 1 42.5 73 GLN A N 1
ATOM 545 C CA . GLN A 1 73 ? 2.807 42.438 20.016 1 42.5 73 GLN A CA 1
ATOM 546 C C . GLN A 1 73 ? 3.764 43 21.062 1 42.5 73 GLN A C 1
ATOM 548 O O . GLN A 1 73 ? 4.828 42.438 21.312 1 42.5 73 GLN A O 1
ATOM 553 N N . MET B 1 1 ? 13.891 -31.281 -0.248 1 28.41 1 MET B N 1
ATOM 554 C CA . MET B 1 1 ? 13.117 -30.141 0.245 1 28.41 1 MET B CA 1
ATOM 555 C C . MET B 1 1 ? 11.977 -29.797 -0.709 1 28.41 1 MET B C 1
ATOM 557 O O . MET B 1 1 ? 12.219 -29.375 -1.841 1 28.41 1 MET B O 1
ATOM 561 N N . GLY B 1 2 ? 10.984 -30.719 -0.879 1 29.61 2 GLY B N 1
ATOM 562 C CA . GLY B 1 2 ? 9.828 -30.875 -1.748 1 29.61 2 GLY B CA 1
ATOM 563 C C . GLY B 1 2 ? 9.031 -29.609 -1.931 1 29.61 2 GLY B C 1
ATOM 564 O O . GLY B 1 2 ? 8.727 -28.922 -0.957 1 29.61 2 GLY B O 1
ATOM 565 N N . ASN B 1 3 ? 9.359 -28.891 -2.945 1 36.5 3 ASN B N 1
ATOM 566 C CA . ASN B 1 3 ? 8.531 -27.797 -3.451 1 36.5 3 ASN B CA 1
ATOM 567 C C . ASN B 1 3 ? 7.051 -28.141 -3.4 1 36.5 3 ASN B C 1
ATOM 569 O O . ASN B 1 3 ? 6.539 -28.828 -4.281 1 36.5 3 ASN B O 1
ATOM 573 N N . HIS B 1 4 ? 6.527 -28.875 -2.381 1 39.81 4 HIS B N 1
ATOM 574 C CA . HIS B 1 4 ? 5.16 -29.344 -2.213 1 39.81 4 HIS B CA 1
ATOM 575 C C . HIS B 1 4 ? 4.156 -28.328 -2.736 1 39.81 4 HIS B C 1
ATOM 577 O O . HIS B 1 4 ? 4.363 -27.125 -2.588 1 39.81 4 HIS B O 1
ATOM 583 N N . PRO B 1 5 ? 3.189 -28.562 -3.57 1 45.09 5 PRO B N 1
ATOM 584 C CA . PRO B 1 5 ? 2.059 -27.766 -4.062 1 45.09 5 PRO B CA 1
ATOM 585 C C . PRO B 1 5 ? 1.514 -26.797 -3.018 1 45.09 5 PRO B C 1
ATOM 587 O O . PRO B 1 5 ? 0.401 -26.281 -3.166 1 45.09 5 PRO B O 1
ATOM 590 N N . SER B 1 6 ? 1.91 -26.797 -1.68 1 49.88 6 SER B N 1
ATOM 591 C CA . SER B 1 6 ? 1.609 -25.953 -0.531 1 49.88 6 SER B CA 1
ATOM 592 C C . SER B 1 6 ? 1.974 -24.5 -0.808 1 49.88 6 SER B C 1
ATOM 594 O O . SER B 1 6 ? 1.612 -23.609 -0.039 1 49.88 6 SER B O 1
ATOM 596 N N . SER B 1 7 ? 2.879 -24.281 -1.878 1 58.25 7 SER B N 1
ATOM 597 C CA . SER B 1 7 ? 3.529 -23.016 -2.236 1 58.25 7 SER B CA 1
ATOM 598 C C . SER B 1 7 ? 2.521 -22.016 -2.779 1 58.25 7 SER B C 1
ATOM 600 O O . SER B 1 7 ? 2.539 -20.844 -2.395 1 58.25 7 SER B O 1
ATOM 602 N N . LEU B 1 8 ? 1.591 -22.594 -3.592 1 58.22 8 LEU B N 1
ATOM 603 C CA . LEU B 1 8 ? 0.56 -21.719 -4.141 1 58.22 8 LEU B CA 1
ATOM 604 C C . LEU B 1 8 ? -0.365 -21.219 -3.037 1 58.22 8 LEU B C 1
ATOM 606 O O . LEU B 1 8 ? -0.68 -20.016 -2.98 1 58.22 8 LEU B O 1
ATOM 610 N N . THR B 1 9 ? -0.668 -22.25 -2.152 1 69.44 9 THR B N 1
ATOM 611 C CA . THR B 1 9 ? -1.552 -21.859 -1.06 1 69.44 9 THR B CA 1
ATOM 612 C C . THR B 1 9 ? -0.887 -20.797 -0.18 1 69.44 9 THR B C 1
ATOM 614 O O . THR B 1 9 ? -1.543 -19.859 0.276 1 69.44 9 THR B O 1
ATOM 617 N N . ASP B 1 10 ? 0.374 -21.062 -0.222 1 81.94 10 ASP B N 1
ATOM 618 C CA . ASP B 1 10 ? 1.121 -20.094 0.581 1 81.94 10 ASP B CA 1
ATOM 619 C C . ASP B 1 10 ? 1.152 -18.734 -0.094 1 81.94 10 ASP B C 1
ATOM 621 O O . ASP B 1 10 ? 0.965 -17.703 0.562 1 81.94 10 ASP B O 1
ATOM 625 N N . THR B 1 11 ? 1.329 -18.812 -1.378 1 87.69 11 THR B N 1
ATOM 626 C CA . THR B 1 11 ? 1.352 -17.562 -2.141 1 87.69 11 THR B CA 1
ATOM 627 C C . THR B 1 11 ? -0.007 -16.875 -2.088 1 87.69 11 THR B C 1
ATOM 629 O O . THR B 1 11 ? -0.083 -15.656 -1.905 1 87.69 11 THR B O 1
ATOM 632 N N . GLU B 1 12 ? -1.042 -17.641 -2.27 1 88.81 12 GLU B N 1
ATOM 633 C CA . GLU B 1 12 ? -2.396 -17.094 -2.238 1 88.81 12 GLU B CA 1
ATOM 634 C C . GLU B 1 12 ? -2.713 -16.5 -0.874 1 88.81 12 GLU B C 1
ATOM 636 O O . GLU B 1 12 ? -3.354 -15.445 -0.79 1 88.81 12 GLU B O 1
ATOM 641 N N . THR B 1 13 ? -2.312 -17.188 0.087 1 92.38 13 THR B N 1
ATOM 642 C CA . THR B 1 13 ? -2.518 -16.672 1.438 1 92.38 13 THR B CA 1
ATOM 643 C C . THR B 1 13 ? -1.745 -15.375 1.648 1 92.38 13 THR B C 1
ATOM 645 O O . THR B 1 13 ? -2.256 -14.43 2.26 1 92.38 13 THR B O 1
ATOM 648 N N . GLU B 1 14 ? -0.51 -15.344 1.214 1 94.75 14 GLU B N 1
ATOM 649 C CA . GLU B 1 14 ? 0.295 -14.133 1.325 1 94.75 14 GLU B CA 1
ATOM 650 C C . GLU B 1 14 ? -0.343 -12.969 0.565 1 94.75 14 GLU B C 1
ATOM 652 O O . GLU B 1 14 ? -0.429 -11.859 1.082 1 94.75 14 GLU B O 1
ATOM 657 N N . LEU B 1 15 ? -0.831 -13.211 -0.53 1 95.62 15 LEU B N 1
ATOM 658 C CA . LEU B 1 15 ? -1.489 -12.18 -1.325 1 95.62 15 LEU B CA 1
ATOM 659 C C . LEU B 1 15 ? -2.756 -11.688 -0.634 1 95.62 15 LEU B C 1
ATOM 661 O O . LEU B 1 15 ? -3.066 -10.5 -0.674 1 95.62 15 LEU B O 1
ATOM 665 N N . ALA B 1 16 ? -3.418 -12.609 -0.042 1 94.31 16 ALA B N 1
ATOM 666 C CA . ALA B 1 16 ? -4.605 -12.219 0.715 1 94.31 16 ALA B CA 1
ATOM 667 C C . ALA B 1 16 ? -4.238 -11.32 1.888 1 94.31 16 ALA B C 1
ATOM 669 O O . ALA B 1 16 ? -4.941 -10.344 2.178 1 94.31 16 ALA B O 1
ATOM 670 N N . SER B 1 17 ? -3.207 -11.672 2.588 1 96.31 17 SER B N 1
ATOM 671 C CA . SER B 1 17 ? -2.711 -10.828 3.672 1 96.31 17 SER B CA 1
ATOM 672 C C . SER B 1 17 ? -2.338 -9.445 3.166 1 96.31 17 SER B C 1
ATOM 674 O O . SER B 1 17 ? -2.703 -8.438 3.777 1 96.31 17 SER B O 1
ATOM 676 N N . ILE B 1 18 ? -1.655 -9.359 2.098 1 97.56 18 ILE B N 1
ATOM 677 C CA . ILE B 1 18 ? -1.269 -8.094 1.473 1 97.56 18 ILE B CA 1
ATOM 678 C C . ILE B 1 18 ? -2.516 -7.273 1.15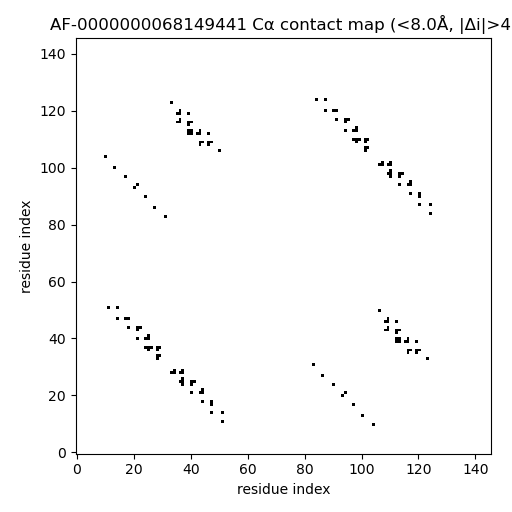3 1 97.56 18 ILE B C 1
ATOM 680 O O . ILE B 1 18 ? -2.58 -6.082 1.467 1 97.56 18 ILE B O 1
ATOM 684 N N . ALA B 1 19 ? -3.467 -7.91 0.561 1 97.69 19 ALA B N 1
ATOM 685 C CA . ALA B 1 19 ? -4.695 -7.215 0.194 1 97.69 19 ALA B CA 1
ATOM 686 C C . ALA B 1 19 ? -5.375 -6.613 1.422 1 97.69 19 ALA B C 1
ATOM 688 O O . ALA B 1 19 ? -5.836 -5.473 1.388 1 97.69 19 ALA B O 1
ATOM 689 N N . ARG B 1 20 ? -5.426 -7.27 2.484 1 97.44 20 ARG B N 1
ATOM 690 C CA . ARG B 1 20 ? -6.035 -6.781 3.717 1 97.44 20 ARG B CA 1
ATOM 691 C C . ARG B 1 20 ? -5.262 -5.59 4.277 1 97.44 20 ARG B C 1
ATOM 693 O O . ARG B 1 20 ? -5.863 -4.613 4.734 1 97.44 20 ARG B O 1
ATOM 700 N N . MET B 1 21 ? -4 -5.691 4.363 1 97.81 21 MET B N 1
ATOM 701 C CA . MET B 1 21 ? -3.16 -4.594 4.828 1 97.81 21 MET B CA 1
ATOM 702 C C . MET B 1 21 ? -3.355 -3.354 3.963 1 97.81 21 MET B C 1
ATOM 704 O O . MET B 1 21 ? -3.512 -2.248 4.48 1 97.81 21 MET B O 1
ATOM 708 N N . LEU B 1 22 ? -3.404 -3.561 2.639 1 98.62 22 LEU B N 1
ATOM 709 C CA . LEU B 1 22 ? -3.598 -2.449 1.712 1 98.62 22 LEU B CA 1
ATOM 710 C C . LEU B 1 22 ? -4.969 -1.812 1.904 1 98.62 22 LEU B C 1
ATOM 712 O O . LEU B 1 22 ? -5.105 -0.589 1.839 1 98.62 22 LEU B O 1
ATOM 716 N N . SER B 1 23 ? -5.98 -2.562 2.102 1 98.38 23 SER B N 1
ATOM 717 C CA . SER B 1 23 ? -7.316 -2.031 2.352 1 98.38 23 SER B CA 1
ATOM 718 C C . SER B 1 23 ? -7.34 -1.158 3.602 1 98.38 23 SER B C 1
ATOM 720 O O . SER B 1 23 ? -7.914 -0.068 3.594 1 98.38 23 SER B O 1
ATOM 722 N N . HIS B 1 24 ? -6.719 -1.646 4.625 1 97.69 24 HIS B N 1
ATOM 723 C CA . HIS B 1 24 ? -6.598 -0.857 5.844 1 97.69 24 HIS B CA 1
ATOM 724 C C . HIS B 1 24 ? -5.875 0.459 5.578 1 97.69 24 HIS B C 1
ATOM 726 O O . HIS B 1 24 ? -6.281 1.508 6.086 1 97.69 24 HIS B O 1
ATOM 732 N N . ILE B 1 25 ? -4.805 0.426 4.859 1 98.19 25 ILE B N 1
ATOM 733 C CA . ILE B 1 25 ? -4.012 1.605 4.527 1 98.19 25 ILE B CA 1
ATOM 734 C C . ILE B 1 25 ? -4.863 2.594 3.734 1 98.19 25 ILE B C 1
ATOM 736 O O . ILE B 1 25 ? -4.824 3.801 3.986 1 98.19 25 ILE B O 1
ATOM 740 N N . ARG B 1 26 ? -5.613 2.029 2.76 1 98.06 26 ARG B N 1
ATOM 741 C CA . ARG B 1 26 ? -6.496 2.881 1.97 1 98.06 26 ARG B CA 1
ATOM 742 C C . ARG B 1 26 ? -7.445 3.666 2.867 1 98.06 26 ARG B C 1
ATOM 744 O O . ARG B 1 26 ? -7.609 4.875 2.697 1 98.06 26 ARG B O 1
ATOM 751 N N . ASP B 1 27 ? -8.039 2.998 3.764 1 96.94 27 ASP B N 1
ATOM 752 C CA . ASP B 1 27 ? -8.969 3.631 4.695 1 96.94 27 ASP B CA 1
ATOM 753 C C . ASP B 1 27 ? -8.266 4.691 5.539 1 96.94 27 ASP B C 1
ATOM 755 O O . ASP B 1 27 ? -8.812 5.77 5.773 1 96.94 27 ASP B O 1
ATOM 759 N N . SER B 1 28 ? -7.141 4.395 6.016 1 96.62 28 SER B N 1
ATOM 760 C CA . SER B 1 28 ? -6.352 5.352 6.785 1 96.62 28 SER B CA 1
ATOM 761 C C . SER B 1 28 ? -5.996 6.574 5.945 1 96.62 28 SER B C 1
ATOM 763 O O . SER B 1 28 ? -6.086 7.707 6.422 1 96.62 28 SER B O 1
ATOM 765 N N . ALA B 1 29 ? -5.562 6.332 4.738 1 97 29 ALA B N 1
ATOM 766 C CA . ALA B 1 29 ? -5.215 7.426 3.834 1 97 29 ALA B CA 1
ATOM 767 C C . ALA B 1 29 ? -6.41 8.344 3.596 1 97 29 ALA B C 1
ATOM 769 O O . ALA B 1 29 ? -6.262 9.57 3.531 1 97 29 ALA B O 1
ATOM 770 N N . ARG B 1 30 ? -7.566 7.691 3.395 1 96.25 30 ARG B N 1
ATOM 771 C CA . ARG B 1 30 ? -8.797 8.461 3.229 1 96.25 30 ARG B CA 1
ATOM 772 C C . ARG B 1 30 ? -9.062 9.328 4.453 1 96.25 30 ARG B C 1
ATOM 774 O O . ARG B 1 30 ? -9.398 10.508 4.324 1 96.25 30 ARG B O 1
ATOM 781 N N . ALA B 1 31 ? -8.898 8.836 5.648 1 94.69 31 ALA B N 1
ATOM 782 C CA . ALA B 1 31 ? -9.133 9.555 6.898 1 94.69 31 ALA B CA 1
ATOM 783 C C . ALA B 1 31 ? -8.164 10.727 7.051 1 94.69 31 ALA B C 1
ATOM 785 O O . ALA B 1 31 ? -8.5 11.75 7.648 1 94.69 31 ALA B O 1
ATOM 786 N N . LEU B 1 32 ? -6.965 10.594 6.492 1 94 32 LEU B N 1
ATOM 787 C CA . LEU B 1 32 ? -5.926 11.617 6.574 1 94 32 LEU B CA 1
ATOM 788 C C . LEU B 1 32 ? -6.055 12.617 5.43 1 94 32 LEU B C 1
ATOM 790 O O . LEU B 1 32 ? -5.262 13.555 5.332 1 94 32 LEU B O 1
ATOM 794 N N . ASP B 1 33 ? -6.969 12.391 4.613 1 94.56 33 ASP B N 1
ATOM 795 C CA . ASP B 1 33 ? -7.141 13.211 3.418 1 94.56 33 ASP B CA 1
ATOM 796 C C . ASP B 1 33 ? -5.883 13.195 2.553 1 94.56 33 ASP B C 1
ATOM 798 O O . ASP B 1 33 ? -5.465 14.227 2.033 1 94.56 33 ASP B O 1
ATOM 802 N N . ALA B 1 34 ? -5.129 12.125 2.488 1 96.25 34 ALA B N 1
ATOM 803 C CA . ALA B 1 34 ? -3.953 11.914 1.649 1 96.25 34 ALA B CA 1
ATOM 804 C C . ALA B 1 34 ? -4.34 11.297 0.31 1 96.25 34 ALA B C 1
ATOM 806 O O . ALA B 1 34 ? -4.184 10.086 0.11 1 96.25 34 ALA B O 1
ATOM 807 N N . GLN B 1 35 ? -4.738 12.078 -0.564 1 96.31 35 GLN B N 1
ATOM 808 C CA . GLN B 1 35 ? -5.355 11.633 -1.809 1 96.31 35 GLN B CA 1
ATOM 809 C C . GLN B 1 35 ? -4.355 10.883 -2.684 1 96.31 35 GLN B C 1
ATOM 811 O O . GLN B 1 35 ? -4.691 9.859 -3.285 1 96.31 35 GLN B O 1
ATOM 816 N N . ALA B 1 36 ? -3.189 11.414 -2.791 1 97 36 ALA B N 1
ATOM 817 C CA . ALA B 1 36 ? -2.174 10.773 -3.621 1 97 36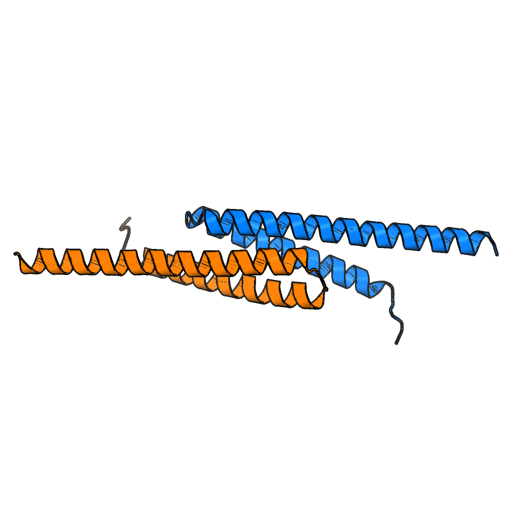 ALA B CA 1
ATOM 818 C C . ALA B 1 36 ? -1.845 9.375 -3.105 1 97 36 ALA B C 1
ATOM 820 O O . ALA B 1 36 ? -1.687 8.438 -3.891 1 97 36 ALA B O 1
ATOM 821 N N . VAL B 1 37 ? -1.74 9.242 -1.834 1 98.31 37 VAL B N 1
ATOM 822 C CA . VAL B 1 37 ? -1.481 7.945 -1.227 1 98.31 37 VAL B CA 1
ATOM 823 C C . VAL B 1 37 ? -2.641 6.996 -1.522 1 98.31 37 VAL B C 1
ATOM 825 O O . VAL B 1 37 ? -2.428 5.859 -1.955 1 98.31 37 VAL B O 1
ATOM 828 N N . GLU B 1 38 ? -3.893 7.414 -1.259 1 98.19 38 GLU B N 1
ATOM 829 C CA . GLU B 1 38 ? -5.082 6.609 -1.513 1 98.19 38 GLU B CA 1
ATOM 830 C C . GLU B 1 38 ? -5.098 6.082 -2.945 1 98.19 38 GLU B C 1
ATOM 832 O O . GLU B 1 38 ? -5.359 4.902 -3.178 1 98.19 38 GLU B O 1
ATOM 837 N N . TYR B 1 39 ? -4.8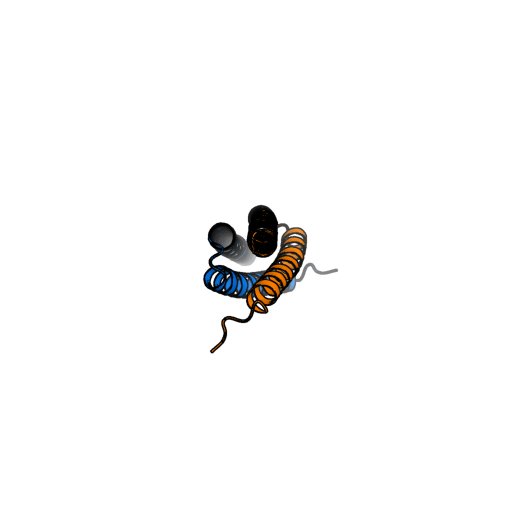2 6.984 -3.873 1 97.75 39 TYR B N 1
ATOM 838 C CA . TYR B 1 39 ? -4.82 6.617 -5.285 1 97.75 39 TYR B CA 1
ATOM 839 C C . TYR B 1 39 ? -3.799 5.523 -5.566 1 97.75 39 TYR B C 1
ATOM 841 O O . TYR B 1 39 ? -4.121 4.504 -6.188 1 97.75 39 TYR B O 1
ATOM 849 N N . CYS B 1 40 ? -2.613 5.707 -5.164 1 97.56 40 CYS B N 1
ATOM 850 C CA . CYS B 1 40 ? -1.555 4.73 -5.391 1 97.56 40 CYS B CA 1
ATOM 851 C C . CYS B 1 40 ? -1.893 3.398 -4.734 1 97.56 40 CYS B C 1
ATOM 853 O O . CYS B 1 40 ? -1.617 2.338 -5.293 1 97.56 40 CYS B O 1
ATOM 855 N N . VAL B 1 41 ? -2.49 3.359 -3.539 1 98.62 41 VAL B N 1
ATOM 856 C CA . VAL B 1 41 ? -2.85 2.137 -2.828 1 98.62 41 VAL B CA 1
ATOM 857 C C . VAL B 1 41 ? -3.969 1.414 -3.574 1 98.62 41 VAL B C 1
ATOM 859 O O . VAL B 1 41 ? -3.982 0.183 -3.648 1 98.62 41 VAL B O 1
ATOM 862 N N . GLU B 1 42 ? -4.855 2.15 -4.117 1 98.38 42 GLU B N 1
ATOM 863 C CA . GLU B 1 42 ? -5.898 1.552 -4.945 1 98.38 42 GLU B CA 1
ATOM 864 C C . GLU B 1 42 ? -5.297 0.821 -6.145 1 98.38 42 GLU B C 1
ATOM 866 O O . GLU B 1 42 ? -5.723 -0.285 -6.48 1 98.38 42 GLU B O 1
ATOM 871 N N . MET B 1 43 ? -4.375 1.455 -6.797 1 98.5 43 MET B N 1
ATOM 872 C CA . MET B 1 43 ? -3.666 0.797 -7.891 1 98.5 43 MET B CA 1
ATOM 873 C C . MET B 1 43 ? -2.982 -0.478 -7.41 1 98.5 43 MET B C 1
ATOM 875 O O . MET B 1 43 ? -2.979 -1.49 -8.109 1 98.5 43 MET B O 1
ATOM 879 N N . ALA B 1 44 ? -2.375 -0.406 -6.242 1 98.5 44 ALA B N 1
ATOM 880 C CA . ALA B 1 44 ? -1.717 -1.579 -5.672 1 98.5 44 ALA B CA 1
ATOM 881 C C . ALA B 1 44 ? -2.717 -2.705 -5.43 1 98.5 44 ALA B C 1
ATOM 883 O O . ALA B 1 44 ? -2.43 -3.871 -5.711 1 98.5 44 ALA B O 1
ATOM 884 N N . LEU B 1 45 ? -3.908 -2.428 -4.934 1 98.44 45 LEU B N 1
ATOM 885 C CA . LEU B 1 45 ? -4.965 -3.412 -4.711 1 98.44 45 LEU B CA 1
ATOM 886 C C . LEU B 1 45 ? -5.371 -4.074 -6.023 1 98.44 45 LEU B C 1
ATOM 888 O O . LEU B 1 45 ? -5.57 -5.293 -6.07 1 98.44 45 LEU B O 1
ATOM 892 N N . GLN B 1 46 ? -5.449 -3.287 -7.004 1 98.25 46 GLN B N 1
ATOM 893 C CA . GLN B 1 46 ? -5.758 -3.828 -8.32 1 98.25 46 GLN B CA 1
ATOM 894 C C . GLN B 1 46 ? -4.656 -4.766 -8.805 1 98.25 46 GLN B C 1
ATOM 896 O O . GLN B 1 46 ? -4.941 -5.82 -9.383 1 98.25 46 GLN B O 1
ATOM 901 N N . ALA B 1 47 ? -3.48 -4.34 -8.695 1 97.75 47 ALA B N 1
ATOM 902 C CA . ALA B 1 47 ? -2.346 -5.18 -9.07 1 97.75 47 ALA B CA 1
ATOM 903 C C . ALA B 1 47 ? -2.389 -6.52 -8.336 1 97.75 47 ALA B C 1
ATOM 905 O O . ALA B 1 47 ? -2.115 -7.566 -8.93 1 97.75 47 ALA B O 1
ATOM 906 N N . VAL B 1 48 ? -2.719 -6.52 -7.035 1 97.44 48 VAL B N 1
ATOM 907 C CA . VAL B 1 48 ? -2.822 -7.738 -6.242 1 97.44 48 VAL B CA 1
ATOM 908 C C . VAL B 1 48 ? -3.91 -8.641 -6.82 1 97.44 48 VAL B C 1
ATOM 910 O O . VAL B 1 48 ? -3.715 -9.852 -6.961 1 97.44 48 VAL B O 1
ATOM 913 N N . ALA B 1 49 ? -5.031 -8.062 -7.121 1 96 49 ALA B N 1
ATOM 914 C CA . ALA B 1 49 ? -6.129 -8.82 -7.715 1 96 49 ALA B CA 1
ATOM 915 C C . ALA B 1 49 ? -5.691 -9.492 -9.016 1 96 49 ALA B C 1
ATOM 917 O O . ALA B 1 49 ? -6.02 -10.656 -9.266 1 96 49 ALA B O 1
ATOM 918 N N . ASN B 1 50 ? -5.039 -8.75 -9.805 1 95.88 50 ASN B N 1
ATOM 919 C CA . ASN B 1 50 ? -4.527 -9.289 -11.062 1 95.88 50 ASN B CA 1
ATOM 920 C C . ASN B 1 50 ? -3.559 -10.445 -10.82 1 95.88 50 ASN B C 1
ATOM 922 O O . ASN B 1 50 ? -3.58 -11.438 -11.547 1 95.88 50 ASN B O 1
ATOM 926 N N . GLU B 1 51 ? -2.686 -10.289 -9.852 1 94.19 51 GLU B N 1
ATOM 927 C CA . GLU B 1 51 ? -1.747 -11.344 -9.5 1 94.19 51 GLU B CA 1
ATOM 928 C C . GLU B 1 51 ? -2.482 -12.617 -9.094 1 94.19 51 GLU B C 1
ATOM 930 O O . GLU B 1 51 ? -2.115 -13.719 -9.516 1 94.19 51 GLU B O 1
ATOM 935 N N . LEU B 1 52 ? -3.457 -12.469 -8.367 1 92.75 52 LEU B N 1
ATOM 936 C CA . LEU B 1 52 ? -4.246 -13.609 -7.91 1 92.75 52 LEU B CA 1
ATOM 937 C C . LEU B 1 52 ? -4.902 -14.32 -9.086 1 92.75 52 LEU B C 1
ATOM 939 O O . LEU B 1 52 ? -4.902 -15.547 -9.156 1 92.75 52 LEU B O 1
ATOM 943 N N . ARG B 1 53 ? -5.426 -13.531 -9.922 1 92.06 53 ARG B N 1
ATOM 944 C CA . ARG B 1 53 ? -6.07 -14.094 -11.102 1 92.06 53 ARG B CA 1
ATOM 945 C C . ARG B 1 53 ? -5.066 -14.836 -11.969 1 92.06 53 ARG B C 1
ATOM 947 O O . ARG B 1 53 ? -5.344 -15.953 -12.43 1 92.06 53 ARG B O 1
ATOM 954 N N . ASP B 1 54 ? -4.004 -14.242 -12.203 1 89.88 54 ASP B N 1
ATOM 955 C CA . ASP B 1 54 ? -2.967 -14.844 -13.039 1 89.88 54 ASP B CA 1
ATOM 956 C C . ASP B 1 54 ? -2.482 -16.172 -12.453 1 89.88 54 ASP B C 1
ATOM 958 O O . ASP B 1 54 ? -2.322 -17.156 -13.18 1 89.88 54 ASP B O 1
ATOM 962 N N . ARG B 1 55 ? -2.318 -16.188 -11.203 1 86.69 55 ARG B N 1
ATOM 963 C CA . ARG B 1 55 ? -1.803 -17.375 -10.555 1 86.69 55 ARG B CA 1
ATOM 964 C C . ARG B 1 55 ? -2.854 -18.484 -10.531 1 86.69 55 ARG B C 1
ATOM 966 O O . ARG B 1 55 ? -2.518 -19.672 -10.562 1 86.69 55 ARG B O 1
ATOM 973 N N . SER B 1 56 ? -4.059 -18.031 -10.359 1 83 56 SER B N 1
ATOM 974 C CA . SER B 1 56 ? -5.141 -19.016 -10.414 1 83 56 SER B CA 1
ATOM 975 C C . SER B 1 56 ? -5.27 -19.625 -11.805 1 83 56 SER B C 1
ATOM 977 O O . SER B 1 56 ? -5.559 -20.812 -11.945 1 83 56 SER B O 1
ATOM 979 N N . GLU B 1 57 ? -5.137 -18.75 -12.734 1 80.94 57 GLU B N 1
ATOM 980 C CA . GLU B 1 57 ? -5.195 -19.234 -14.117 1 80.94 57 GLU B CA 1
ATOM 981 C C . GLU B 1 57 ? -4.051 -20.203 -14.414 1 80.94 57 GLU B C 1
ATOM 983 O O . GLU B 1 57 ? -4.25 -21.219 -15.086 1 80.94 57 GLU B O 1
ATOM 988 N N . LEU B 1 58 ? -3.039 -19.969 -13.812 1 75.5 58 LEU B N 1
ATOM 989 C CA . LEU B 1 58 ? -1.893 -20.859 -13.984 1 75.5 58 LEU B CA 1
ATOM 990 C C . LEU B 1 58 ? -2.127 -22.188 -13.289 1 75.5 58 LEU B C 1
ATOM 992 O O . LEU B 1 58 ? -1.782 -23.25 -13.828 1 75.5 58 LEU B O 1
ATOM 996 N N . VAL B 1 59 ? -2.727 -22.109 -12.203 1 71.38 59 VAL B N 1
ATOM 997 C CA . VAL B 1 59 ? -3.029 -23.328 -11.453 1 71.38 59 VAL B CA 1
ATOM 998 C C . VAL B 1 59 ? -4.082 -24.141 -12.203 1 71.38 59 VAL B C 1
ATOM 1000 O O . VAL B 1 59 ? -3.996 -25.375 -12.258 1 71.38 59 VAL B O 1
ATOM 1003 N N . ILE B 1 60 ? -5.02 -23.469 -12.789 1 70.62 60 ILE B N 1
ATOM 1004 C CA . ILE B 1 60 ? -6.062 -24.141 -13.555 1 70.62 60 ILE B CA 1
ATOM 1005 C C . ILE B 1 60 ? -5.465 -24.766 -14.812 1 70.62 60 ILE B C 1
ATOM 1007 O O . ILE B 1 60 ? -5.797 -25.891 -15.172 1 70.62 60 ILE B O 1
ATOM 1011 N N . ALA B 1 61 ? -4.609 -24.062 -15.43 1 70.19 61 ALA B N 1
ATOM 1012 C CA . ALA B 1 61 ? -3.955 -24.578 -16.641 1 70.19 61 ALA B CA 1
ATOM 1013 C C . ALA B 1 61 ? -3.07 -25.781 -16.312 1 70.19 61 ALA B C 1
ATOM 1015 O O . ALA B 1 61 ? -3.043 -26.766 -17.047 1 70.19 61 ALA B O 1
ATOM 1016 N N . ALA B 1 62 ? -2.416 -25.766 -15.25 1 68.94 62 ALA B N 1
ATOM 1017 C CA . ALA B 1 62 ? -1.547 -26.859 -14.844 1 68.94 62 ALA B CA 1
ATOM 1018 C C . ALA B 1 62 ? -2.363 -28.094 -14.453 1 68.94 62 ALA B C 1
ATOM 1020 O O . ALA B 1 62 ? -1.972 -29.219 -14.742 1 68.94 62 ALA B O 1
ATOM 1021 N N . ALA B 1 63 ? -3.477 -27.734 -13.828 1 72 63 ALA B N 1
ATOM 1022 C CA . ALA B 1 63 ? -4.348 -28.828 -13.414 1 72 63 ALA B CA 1
ATOM 1023 C C . ALA B 1 63 ? -5 -29.5 -14.617 1 72 63 ALA B C 1
ATOM 1025 O O . ALA B 1 63 ? -5.25 -30.703 -14.602 1 72 63 ALA B O 1
ATOM 1026 N N . GLY B 1 64 ? -5.359 -28.641 -15.633 1 65.62 64 GLY B N 1
ATOM 1027 C CA . GLY B 1 64 ? -5.906 -29.203 -16.859 1 65.62 64 GLY B CA 1
ATOM 1028 C C . GLY B 1 64 ? -4.902 -30.031 -17.625 1 65.62 64 GLY B C 1
ATOM 1029 O O . GLY B 1 64 ? -5.266 -31.047 -18.234 1 65.62 64 GLY B O 1
ATOM 1030 N N . PHE B 1 65 ? -3.729 -29.578 -17.656 1 63.72 65 PHE B N 1
ATOM 1031 C CA . PHE B 1 65 ? -2.688 -30.312 -18.359 1 63.72 65 PHE B CA 1
ATOM 1032 C C . PHE B 1 65 ? -2.408 -31.656 -17.688 1 63.72 65 PHE B C 1
ATOM 1034 O O . PHE B 1 65 ? -2.242 -32.688 -18.359 1 63.72 65 PHE B O 1
ATOM 1041 N N . ASN B 1 66 ? -2.262 -31.594 -16.438 1 60.41 66 ASN B N 1
ATOM 1042 C CA . ASN B 1 66 ? -2.059 -32.844 -15.719 1 60.41 66 ASN B CA 1
ATOM 1043 C C . ASN B 1 66 ? -3.227 -33.812 -15.914 1 60.41 66 ASN B C 1
ATOM 1045 O O . ASN B 1 66 ? -3.027 -35 -16.016 1 60.41 66 ASN B O 1
ATOM 1049 N N . ALA B 1 67 ? -4.344 -33.312 -15.961 1 65.31 67 ALA B N 1
ATOM 1050 C CA . ALA B 1 67 ? -5.527 -34.125 -16.188 1 65.31 67 ALA B CA 1
ATOM 1051 C C . ALA B 1 67 ? -5.531 -34.688 -17.594 1 65.31 67 ALA B C 1
ATOM 1053 O O . ALA B 1 67 ? -5.949 -35.844 -17.812 1 65.31 67 ALA B O 1
ATOM 1054 N N . ARG B 1 68 ? -5.047 -33.969 -18.469 1 63.72 68 ARG B N 1
ATOM 1055 C CA . ARG B 1 68 ? -5.02 -34.438 -19.859 1 63.72 68 ARG B CA 1
ATOM 1056 C C . ARG B 1 68 ? -3.953 -35.5 -20.062 1 63.72 68 ARG B C 1
ATOM 1058 O O . ARG B 1 68 ? -4.164 -36.469 -20.797 1 63.72 68 ARG B O 1
ATOM 1065 N N . THR B 1 69 ? -2.871 -35.312 -19.375 1 65.56 69 THR B N 1
ATOM 1066 C CA . THR B 1 69 ? -1.792 -36.281 -19.562 1 65.56 69 THR B CA 1
ATOM 1067 C C . THR B 1 69 ? -2.094 -37.562 -18.812 1 65.56 69 THR B C 1
ATOM 1069 O O . THR B 1 69 ? -1.648 -38.625 -19.219 1 65.56 69 THR B O 1
ATOM 1072 N N . HIS B 1 70 ? -2.727 -37.5 -17.797 1 64.5 70 HIS B N 1
ATOM 1073 C CA . HIS B 1 70 ? -3.123 -38.688 -17.062 1 64.5 70 HIS B CA 1
ATOM 1074 C C . HIS B 1 70 ? -4.184 -39.5 -17.828 1 64.5 70 HIS B C 1
ATOM 1076 O O . HIS B 1 70 ? -4.188 -40.719 -17.797 1 64.5 70 HIS B O 1
ATOM 1082 N N . SER B 1 71 ? -4.949 -38.844 -18.562 1 61.38 71 SER B N 1
ATOM 1083 C CA . SER B 1 71 ? -5.969 -39.562 -19.344 1 61.38 71 SER B CA 1
ATOM 1084 C C . SER B 1 71 ? -5.363 -40.219 -20.562 1 61.38 71 SER B C 1
ATOM 1086 O O . SER B 1 71 ? -5.871 -41.25 -21.016 1 61.38 71 SER B O 1
ATOM 1088 N N . LEU B 1 72 ? -4.254 -39.75 -20.938 1 65.38 72 LEU B N 1
ATOM 1089 C CA . LEU B 1 72 ? -3.598 -40.375 -22.078 1 65.38 72 LEU B CA 1
ATOM 1090 C C . LEU B 1 72 ? -2.785 -41.594 -21.625 1 65.38 72 LEU B C 1
ATOM 1092 O O . LEU B 1 72 ? -2.4 -42.406 -22.453 1 65.38 72 LEU B O 1
ATOM 1096 N N . GLN B 1 73 ? -2.572 -41.781 -20.359 1 42.19 73 GLN B N 1
ATOM 1097 C CA . GLN B 1 73 ? -1.904 -43.031 -20.031 1 42.19 73 GLN B CA 1
ATOM 1098 C C . GLN B 1 73 ? -2.914 -44.156 -19.859 1 42.19 73 GLN B C 1
ATOM 1100 O O . GLN B 1 73 ? -4.02 -43.938 -19.359 1 42.19 73 GLN B O 1
#